Protein AF-A0A4U2D796-F1 (afdb_monomer)

Foldseek 3Di:
DVVQCVDPVLVVVQVVVCPDPPNDRQWDADDDDPPGDIDGDLVSVLVVQVVVDPVSSVVSVVVVVPDPPPPPPPPPPPPPPDDPVNVLVVVCVVVVHDVVVVVVVCCVPPVD

Nearest PDB structures (foldseek):
  8eo7-assembly2_B  TM=3.075E-01  e=7.445E+00  uncultured soil bacterium

Mean predicted aligned error: 15.85 Å

Structure (mmCIF, N/CA/C/O backbone):
data_AF-A0A4U2D796-F1
#
_entry.id   AF-A0A4U2D796-F1
#
loop_
_atom_site.group_PDB
_atom_site.id
_atom_site.type_symbol
_atom_site.label_atom_id
_atom_site.label_alt_id
_atom_site.label_comp_id
_atom_site.label_asym_id
_atom_site.label_entity_id
_atom_site.label_seq_id
_atom_site.pdbx_PDB_ins_code
_atom_site.Cartn_x
_atom_site.Cartn_y
_atom_site.Cartn_z
_atom_site.occupancy
_atom_site.B_iso_or_equiv
_atom_site.auth_seq_id
_atom_site.auth_comp_id
_atom_site.auth_asym_id
_atom_site.auth_atom_id
_atom_site.pdbx_PDB_model_num
ATOM 1 N N . PRO A 1 1 ? 7.997 4.709 -13.468 1.00 59.03 1 PRO A N 1
ATOM 2 C CA . PRO A 1 1 ? 7.469 5.067 -12.126 1.00 59.03 1 PRO A CA 1
ATOM 3 C C . PRO A 1 1 ? 7.009 6.531 -11.979 1.00 59.03 1 PRO A C 1
ATOM 5 O O . PRO A 1 1 ? 5.956 6.758 -11.399 1.00 59.03 1 PRO A O 1
ATOM 8 N N . SER A 1 2 ? 7.740 7.522 -12.509 1.00 71.19 2 SER A N 1
ATOM 9 C CA . SER A 1 2 ? 7.371 8.950 -12.392 1.00 71.19 2 SER A CA 1
ATOM 10 C C . SER A 1 2 ? 6.054 9.325 -13.086 1.00 71.19 2 SER A C 1
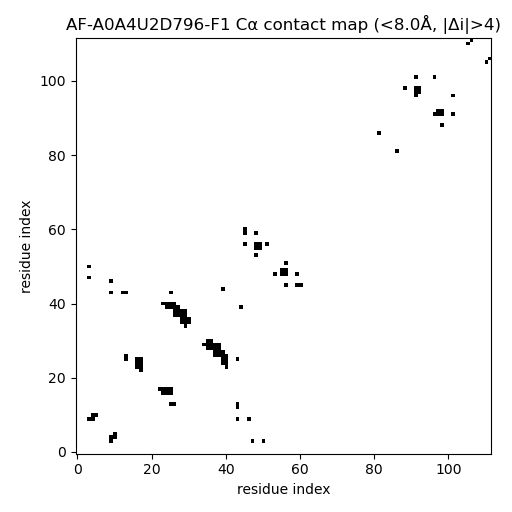ATOM 12 O O . SER A 1 2 ? 5.428 10.308 -12.707 1.00 71.19 2 SER A O 1
ATOM 14 N N . ILE A 1 3 ? 5.625 8.545 -14.082 1.00 81.56 3 ILE A N 1
ATOM 15 C CA . ILE A 1 3 ? 4.371 8.757 -14.821 1.00 81.56 3 ILE A CA 1
ATOM 16 C C . ILE A 1 3 ? 3.151 8.390 -13.965 1.00 81.56 3 ILE A C 1
ATOM 18 O O . ILE A 1 3 ? 2.152 9.097 -14.003 1.00 81.56 3 ILE A O 1
ATOM 22 N N . PHE A 1 4 ? 3.245 7.336 -13.149 1.00 85.25 4 PHE A N 1
ATOM 23 C CA . PHE A 1 4 ? 2.127 6.859 -12.331 1.00 85.25 4 PHE A CA 1
ATOM 24 C C . PHE A 1 4 ? 1.651 7.910 -11.321 1.00 85.25 4 PHE A C 1
ATOM 26 O O . PHE A 1 4 ? 0.460 8.178 -11.240 1.00 85.25 4 PHE A O 1
ATOM 33 N N . ILE A 1 5 ? 2.580 8.559 -10.612 1.00 84.25 5 ILE A N 1
ATOM 34 C CA . ILE A 1 5 ? 2.266 9.617 -9.633 1.00 84.25 5 ILE A CA 1
ATOM 35 C C . ILE A 1 5 ? 1.713 10.883 -10.308 1.00 84.25 5 ILE A C 1
ATOM 37 O O . ILE A 1 5 ? 0.988 11.660 -9.696 1.00 84.25 5 ILE A O 1
ATOM 41 N N . LYS A 1 6 ? 2.021 11.094 -11.592 1.00 86.25 6 LYS A N 1
ATOM 42 C CA . LYS A 1 6 ? 1.496 12.222 -12.372 1.00 86.25 6 LYS A CA 1
ATOM 43 C C . LYS A 1 6 ? 0.105 11.963 -12.954 1.00 86.25 6 LYS A C 1
ATOM 45 O O . LYS A 1 6 ? -0.497 12.902 -13.457 1.00 86.25 6 LYS A O 1
ATOM 50 N N . ASN A 1 7 ? -0.383 10.723 -12.927 1.00 89.31 7 ASN A N 1
ATOM 51 C CA . ASN A 1 7 ? -1.710 10.400 -13.435 1.00 89.31 7 ASN A CA 1
ATOM 52 C C . ASN A 1 7 ? -2.783 11.043 -12.544 1.00 89.31 7 ASN A C 1
ATOM 54 O O . ASN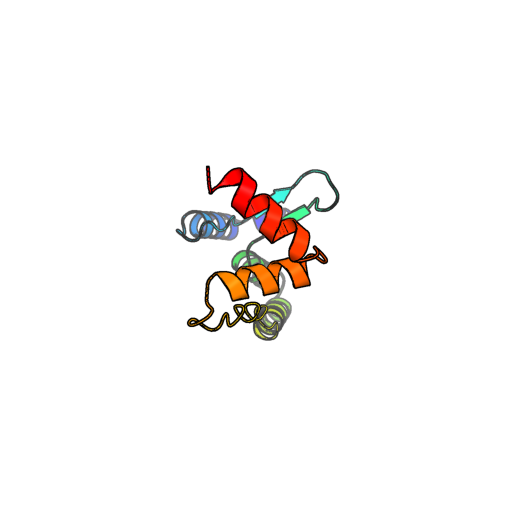 A 1 7 ? -2.705 10.956 -11.319 1.00 89.31 7 ASN A O 1
ATOM 58 N N . GLN A 1 8 ? -3.790 11.643 -13.175 1.00 90.38 8 GLN A N 1
ATOM 59 C CA . GLN A 1 8 ? -4.918 12.295 -12.516 1.00 90.38 8 GLN A CA 1
ATOM 60 C C . GLN A 1 8 ? -5.632 11.348 -11.541 1.00 90.38 8 GLN A C 1
ATOM 62 O O . GLN A 1 8 ? -5.825 11.693 -10.381 1.00 90.38 8 GLN A O 1
ATOM 67 N N . GLN A 1 9 ? -5.911 10.113 -11.971 1.00 89.69 9 GLN A N 1
ATOM 68 C CA . GLN A 1 9 ? -6.563 9.102 -11.125 1.00 89.69 9 GLN A CA 1
ATOM 69 C C . GLN A 1 9 ? -5.753 8.785 -9.862 1.00 89.69 9 GLN A C 1
ATOM 71 O O . GLN A 1 9 ? -6.305 8.563 -8.789 1.00 89.69 9 GLN A O 1
ATOM 76 N N . THR A 1 10 ? -4.425 8.769 -9.982 1.00 90.25 10 THR A N 1
ATOM 77 C CA . THR A 1 10 ? -3.534 8.513 -8.848 1.00 90.25 10 THR A CA 1
ATOM 78 C C . THR A 1 10 ? -3.536 9.685 -7.873 1.00 90.25 10 THR A C 1
ATOM 80 O O . THR A 1 10 ? -3.505 9.463 -6.669 1.00 90.25 10 THR A O 1
ATOM 83 N N . GLN A 1 11 ? -3.578 10.922 -8.372 1.00 90.69 11 GLN A N 1
ATOM 84 C CA . GLN A 1 11 ? -3.640 12.120 -7.530 1.00 90.69 11 GLN A CA 1
ATOM 85 C C . GLN A 1 11 ? -4.969 12.217 -6.785 1.00 90.69 11 GLN A C 1
ATOM 87 O O . GLN A 1 11 ? -4.977 12.517 -5.598 1.00 90.69 11 GLN A O 1
ATOM 92 N N . GLU A 1 12 ? -6.078 11.907 -7.456 1.00 92.25 12 GLU A N 1
ATOM 93 C CA . GLU A 1 12 ? -7.400 11.829 -6.829 1.00 92.25 12 GLU A CA 1
ATOM 94 C C . GLU A 1 12 ? -7.424 10.782 -5.715 1.00 92.25 12 GLU A C 1
ATOM 96 O O . GLU A 1 12 ? -7.845 11.086 -4.603 1.00 92.25 12 GLU A O 1
ATOM 101 N N . LEU A 1 13 ? -6.876 9.590 -5.972 1.00 90.62 13 LEU A N 1
ATOM 102 C CA . LEU A 1 13 ? -6.751 8.549 -4.954 1.00 90.62 13 LEU A CA 1
ATOM 103 C C . LEU A 1 13 ? -5.883 8.993 -3.767 1.00 90.62 13 LEU A C 1
ATOM 105 O O . LEU A 1 13 ? -6.243 8.750 -2.622 1.00 90.62 13 LEU A O 1
ATOM 109 N N . VAL A 1 14 ? -4.741 9.637 -4.024 1.00 90.44 14 VAL A N 1
ATOM 110 C CA . VAL A 1 14 ? -3.868 10.173 -2.966 1.00 90.44 14 VAL A CA 1
ATOM 111 C C . VAL A 1 14 ? -4.621 11.187 -2.106 1.00 90.44 14 VAL A C 1
ATOM 113 O O . VAL A 1 14 ? -4.580 11.080 -0.883 1.00 90.44 14 VAL A O 1
ATOM 116 N N . ASN A 1 15 ? -5.350 12.114 -2.731 1.00 90.31 15 ASN A N 1
ATOM 117 C CA . ASN A 1 15 ? -6.139 13.119 -2.022 1.00 90.31 15 ASN A CA 1
ATOM 118 C C . ASN A 1 15 ? -7.238 12.480 -1.162 1.00 90.31 15 ASN A C 1
ATOM 120 O O . ASN A 1 15 ? -7.436 12.907 -0.029 1.00 90.31 15 ASN A O 1
ATOM 124 N N . GLU A 1 16 ? -7.926 11.458 -1.675 1.00 90.62 16 GLU A N 1
ATOM 125 C CA . GLU A 1 16 ? -8.961 10.729 -0.933 1.00 90.62 16 GLU A CA 1
ATOM 126 C C . GLU A 1 16 ? -8.374 10.022 0.301 1.00 90.62 16 GLU A C 1
ATOM 128 O O . GLU A 1 16 ? -8.909 10.118 1.406 1.00 90.62 16 GLU A O 1
ATOM 133 N N . ILE A 1 17 ? -7.222 9.361 0.139 1.00 88.69 17 ILE A N 1
ATOM 134 C CA . ILE A 1 17 ? -6.530 8.664 1.233 1.00 88.69 17 ILE A CA 1
ATOM 135 C C . ILE A 1 17 ? -6.079 9.658 2.308 1.00 88.69 17 ILE A C 1
ATOM 137 O O . ILE A 1 17 ? -6.277 9.404 3.497 1.00 88.69 17 ILE A O 1
ATOM 141 N N . GLU A 1 18 ? -5.508 10.796 1.910 1.00 87.12 18 GLU A N 1
ATOM 142 C CA . GLU A 1 18 ? -5.041 11.832 2.840 1.00 87.12 18 GLU A CA 1
ATOM 143 C C . GLU A 1 18 ? -6.188 12.553 3.563 1.00 87.12 18 GLU A C 1
ATOM 145 O O . GLU A 1 18 ? -6.003 13.019 4.687 1.00 87.12 18 GLU A O 1
ATOM 150 N N . GLN A 1 19 ? -7.376 12.619 2.956 1.00 85.69 19 GLN A N 1
ATOM 151 C CA . GLN A 1 19 ? -8.587 13.146 3.593 1.00 85.69 19 GLN A CA 1
ATOM 152 C C . GLN A 1 19 ? -9.224 12.161 4.581 1.00 85.69 19 GLN A C 1
ATOM 154 O O . GLN A 1 19 ? -9.991 12.574 5.455 1.00 85.69 19 GLN A O 1
ATOM 159 N N . SER A 1 20 ? -8.911 10.866 4.477 1.00 80.50 20 SER A N 1
ATOM 160 C CA . SER A 1 20 ? -9.430 9.864 5.403 1.00 80.50 20 SER A CA 1
ATOM 161 C C . SER A 1 20 ? -8.878 10.074 6.822 1.00 80.50 20 SER A C 1
ATOM 163 O O . SER A 1 20 ? -7.696 10.345 7.038 1.00 80.50 20 SER A O 1
ATOM 165 N N . SER A 1 21 ? -9.726 9.907 7.840 1.00 62.81 21 SER A N 1
ATOM 166 C CA . SER A 1 21 ? -9.389 10.172 9.251 1.00 62.81 21 SER A CA 1
ATOM 167 C C . SER A 1 21 ? -8.362 9.208 9.863 1.00 62.81 21 SER A C 1
ATOM 169 O O . SER A 1 21 ? -8.078 9.285 11.057 1.00 62.81 21 SER A O 1
ATOM 171 N N . ASN A 1 22 ? -7.823 8.271 9.080 1.00 67.50 22 ASN A N 1
ATOM 172 C CA . ASN A 1 22 ? -6.945 7.202 9.555 1.00 67.50 22 ASN A CA 1
ATOM 173 C C . ASN A 1 22 ? -5.476 7.636 9.722 1.00 67.50 22 ASN A C 1
ATOM 175 O O . ASN A 1 22 ? -4.628 6.786 9.988 1.00 67.50 22 ASN A O 1
ATOM 179 N N . PHE A 1 23 ? -5.155 8.930 9.563 1.00 59.16 23 PHE A N 1
ATOM 180 C CA . PHE A 1 23 ? -3.789 9.479 9.652 1.00 59.16 23 PHE A CA 1
ATOM 181 C C . PHE A 1 23 ? -2.763 8.714 8.792 1.00 59.16 23 PHE A C 1
ATOM 183 O O . PHE A 1 23 ? -1.577 8.636 9.125 1.00 59.16 23 PHE A O 1
ATOM 190 N N . CYS A 1 24 ? -3.209 8.124 7.680 1.00 65.88 24 CYS A N 1
ATOM 191 C CA . CYS A 1 24 ? -2.335 7.392 6.780 1.00 65.88 24 CYS A CA 1
ATOM 192 C C . CYS A 1 24 ? -1.791 8.351 5.721 1.00 65.88 24 CYS A C 1
ATOM 194 O O . CYS A 1 24 ? -2.541 8.891 4.915 1.00 65.88 24 CYS A O 1
ATOM 196 N N . PHE A 1 25 ? -0.475 8.562 5.708 1.00 78.94 25 PHE A N 1
ATOM 197 C CA . PHE A 1 25 ? 0.163 9.274 4.605 1.00 78.94 25 PHE A CA 1
ATOM 198 C C . PHE A 1 25 ? 0.127 8.395 3.354 1.00 78.94 25 PHE A C 1
ATOM 200 O O . PHE A 1 25 ? 0.681 7.291 3.357 1.00 78.94 25 PHE A O 1
ATOM 207 N N . ALA A 1 26 ? -0.473 8.897 2.273 1.00 83.88 26 ALA A N 1
ATOM 208 C CA . ALA A 1 26 ? -0.546 8.162 1.016 1.00 83.88 26 ALA A CA 1
ATOM 209 C C . ALA A 1 26 ? 0.856 7.891 0.441 1.00 83.88 26 ALA A C 1
ATOM 211 O O . ALA A 1 26 ? 1.152 6.769 0.017 1.00 83.88 26 ALA A O 1
ATOM 212 N N . VAL A 1 27 ? 1.733 8.901 0.486 1.00 87.19 27 VAL A N 1
ATOM 213 C CA . VAL A 1 27 ? 3.146 8.821 0.096 1.00 87.19 27 VAL A CA 1
ATOM 214 C C . VAL A 1 27 ? 4.006 9.551 1.127 1.00 87.19 27 VAL A C 1
ATOM 216 O O . VAL A 1 27 ? 3.832 10.739 1.372 1.00 87.19 27 VAL A O 1
ATOM 219 N N . ASN A 1 28 ? 5.000 8.870 1.692 1.00 86.31 28 ASN A N 1
ATOM 220 C CA . ASN A 1 28 ? 5.959 9.450 2.625 1.00 86.31 28 ASN A CA 1
ATOM 221 C C . ASN A 1 28 ? 7.384 9.290 2.085 1.00 86.31 28 ASN A C 1
ATOM 223 O O . ASN A 1 28 ? 7.885 8.181 1.929 1.00 86.31 28 ASN A O 1
ATOM 227 N N . THR A 1 29 ? 8.056 10.399 1.778 1.00 87.19 29 THR A N 1
ATOM 228 C CA . THR A 1 29 ? 9.431 10.359 1.259 1.00 87.19 29 THR A CA 1
ATOM 229 C C . THR A 1 29 ? 10.422 10.775 2.335 1.00 87.19 29 THR A C 1
ATOM 231 O O . THR A 1 29 ? 10.462 11.937 2.734 1.00 87.19 29 THR A O 1
ATOM 234 N N . LYS A 1 30 ? 11.289 9.844 2.738 1.00 87.50 30 LYS A N 1
ATOM 235 C CA . LYS A 1 30 ? 12.390 10.095 3.669 1.00 87.50 30 LYS A CA 1
ATOM 236 C C . LYS A 1 30 ? 13.705 10.219 2.904 1.00 87.50 30 LYS A C 1
ATOM 238 O O . LYS A 1 30 ? 14.177 9.253 2.305 1.00 87.50 30 LYS A O 1
ATOM 243 N N . ARG A 1 31 ? 14.307 11.412 2.928 1.00 85.44 31 ARG A N 1
ATOM 244 C CA . ARG A 1 31 ? 15.607 11.696 2.297 1.00 85.44 31 ARG A CA 1
ATOM 245 C C . ARG A 1 31 ? 16.710 11.662 3.363 1.00 85.44 31 ARG A C 1
ATOM 247 O O . ARG A 1 31 ? 16.748 12.536 4.220 1.00 85.44 31 ARG A O 1
ATOM 254 N N . GLY A 1 32 ? 17.587 10.656 3.305 1.00 85.44 32 GLY A N 1
ATOM 255 C CA . GLY A 1 32 ? 18.734 10.492 4.213 1.00 85.44 32 GLY A CA 1
ATOM 256 C C . GLY A 1 32 ? 18.553 9.450 5.332 1.00 85.44 32 GLY A C 1
ATOM 257 O O . GLY A 1 32 ? 17.437 9.057 5.683 1.00 85.44 32 GLY A O 1
ATOM 258 N N . GLY A 1 33 ? 19.683 8.999 5.891 1.00 88.75 33 GLY A N 1
ATOM 259 C CA . GLY A 1 33 ? 19.760 7.933 6.900 1.00 88.75 33 GLY A CA 1
ATOM 260 C C . GLY A 1 33 ? 19.648 6.513 6.325 1.00 88.75 33 GLY A C 1
ATOM 261 O O . GLY A 1 33 ? 19.513 6.329 5.119 1.00 88.75 33 GLY A O 1
ATOM 262 N N . SER A 1 34 ? 19.679 5.499 7.199 1.00 83.38 34 SER A N 1
ATOM 263 C CA . SER A 1 34 ? 19.629 4.077 6.795 1.00 83.38 34 SER A CA 1
ATOM 264 C C . SER A 1 34 ? 18.284 3.642 6.197 1.00 83.38 34 SER A C 1
ATOM 266 O O . SER A 1 34 ? 18.235 2.668 5.458 1.00 83.38 34 SER A O 1
ATOM 268 N N . ASN A 1 35 ? 17.198 4.364 6.496 1.00 84.19 35 ASN A N 1
ATOM 269 C CA . ASN A 1 35 ? 15.837 4.040 6.042 1.00 84.19 35 ASN A CA 1
ATOM 270 C C . ASN A 1 35 ? 15.343 5.046 4.988 1.00 84.19 35 ASN A C 1
ATOM 272 O O . ASN A 1 35 ? 14.172 5.436 4.990 1.00 84.19 35 ASN A O 1
ATOM 276 N N . ALA A 1 36 ? 16.254 5.547 4.153 1.00 88.00 36 ALA A N 1
ATOM 277 C CA . ALA A 1 36 ? 15.916 6.457 3.069 1.00 88.00 36 ALA A CA 1
ATOM 278 C C . ALA A 1 36 ? 15.092 5.730 1.997 1.00 88.00 36 ALA A C 1
ATOM 280 O O . ALA A 1 36 ? 15.403 4.604 1.614 1.00 88.00 36 ALA A O 1
ATOM 281 N N . GLY A 1 37 ? 14.044 6.382 1.507 1.00 87.44 37 GLY A N 1
ATOM 282 C CA . GLY A 1 37 ? 13.144 5.797 0.522 1.00 87.44 37 GLY A CA 1
ATOM 283 C C . GLY A 1 37 ? 11.797 6.502 0.469 1.00 87.44 37 GLY A C 1
ATOM 284 O O . GLY A 1 37 ? 11.483 7.357 1.302 1.00 87.44 37 GLY A O 1
ATOM 285 N N . THR A 1 38 ? 11.004 6.133 -0.531 1.00 88.19 38 THR A N 1
ATOM 286 C CA . THR A 1 38 ? 9.605 6.539 -0.646 1.00 88.19 38 THR A CA 1
ATOM 287 C C . THR A 1 38 ? 8.731 5.384 -0.184 1.00 88.19 38 THR A C 1
ATOM 289 O O . THR A 1 38 ? 8.732 4.309 -0.778 1.00 88.19 38 THR A O 1
ATOM 292 N N . TRP A 1 39 ? 8.007 5.631 0.894 1.00 88.31 39 TRP A N 1
ATOM 293 C CA . TRP A 1 39 ? 7.063 4.732 1.530 1.00 88.31 39 TRP A CA 1
ATOM 294 C C . TRP A 1 39 ? 5.659 5.092 1.076 1.00 88.31 39 TRP A C 1
ATOM 296 O O . TRP A 1 39 ? 5.361 6.257 0.818 1.00 88.31 39 TRP A O 1
ATOM 306 N N . VAL A 1 40 ? 4.809 4.086 0.935 1.00 89.19 40 VAL A N 1
ATOM 307 C CA . VAL A 1 40 ? 3.500 4.225 0.305 1.00 89.19 40 VAL A CA 1
ATOM 308 C C . VAL A 1 40 ? 2.496 3.341 1.039 1.00 89.19 40 VAL A C 1
ATOM 310 O O . VAL A 1 40 ? 2.849 2.251 1.492 1.00 89.19 40 VAL A O 1
ATOM 313 N N . CYS A 1 41 ? 1.256 3.811 1.161 1.00 89.00 41 CYS A N 1
ATOM 314 C CA . CYS A 1 41 ? 0.158 3.054 1.759 1.00 89.00 41 CYS A CA 1
ATOM 315 C C . CYS A 1 41 ? -0.275 1.845 0.901 1.00 89.00 41 CYS A C 1
ATOM 317 O O . CYS A 1 41 ? -0.045 1.786 -0.310 1.00 89.00 41 CYS A O 1
ATOM 319 N N . LYS A 1 42 ? -0.943 0.870 1.529 1.00 89.12 42 LYS A N 1
ATOM 320 C CA . LYS A 1 42 ? -1.365 -0.390 0.886 1.00 89.12 42 LYS A CA 1
ATOM 321 C C . LYS A 1 42 ? -2.255 -0.160 -0.347 1.00 89.12 42 LYS A C 1
ATOM 323 O O . LYS A 1 42 ? -2.072 -0.816 -1.370 1.00 89.12 42 LYS A O 1
ATOM 328 N N . GLU A 1 43 ? -3.178 0.793 -0.275 1.00 89.38 43 GLU A N 1
ATOM 329 C CA . GLU A 1 43 ? -4.138 1.097 -1.346 1.00 89.38 43 GLU A CA 1
ATOM 330 C C . GLU A 1 43 ? -3.447 1.632 -2.603 1.00 89.38 43 GLU A C 1
ATOM 332 O O . GLU A 1 43 ? -3.744 1.212 -3.725 1.00 89.38 43 GLU A O 1
ATOM 337 N N . LEU A 1 44 ? -2.447 2.495 -2.426 1.00 90.06 44 LEU A N 1
ATOM 338 C CA . LEU A 1 44 ? -1.695 3.039 -3.548 1.00 90.06 44 LEU A CA 1
ATOM 339 C C . LEU A 1 44 ? -0.792 1.975 -4.201 1.00 90.06 44 LEU A C 1
ATOM 341 O O . LEU A 1 44 ? -0.596 2.003 -5.418 1.00 90.06 44 LEU A O 1
ATOM 345 N N . VAL A 1 45 ? -0.319 0.979 -3.438 1.00 90.06 45 VAL A N 1
ATOM 346 C CA . VAL A 1 45 ? 0.372 -0.200 -3.996 1.00 90.06 45 VAL A CA 1
ATOM 347 C C . VAL A 1 45 ? -0.569 -1.020 -4.888 1.00 90.06 45 VAL A C 1
ATOM 349 O O . VAL A 1 45 ? -0.159 -1.456 -5.968 1.00 90.06 45 VAL A O 1
ATOM 352 N N . TYR A 1 46 ? -1.837 -1.191 -4.498 1.00 90.50 46 TYR A N 1
ATOM 353 C CA . TYR A 1 46 ? -2.829 -1.873 -5.334 1.00 90.50 46 TYR A CA 1
ATOM 354 C C . TYR A 1 46 ? -3.116 -1.128 -6.637 1.00 90.50 46 TYR A C 1
ATOM 356 O O . TYR A 1 46 ? -3.094 -1.749 -7.705 1.00 90.50 46 TYR A O 1
ATOM 364 N N . SER A 1 47 ? -3.326 0.189 -6.556 1.00 90.56 47 SER A N 1
ATOM 365 C CA . SER A 1 47 ? -3.535 1.047 -7.728 1.00 90.56 47 SER A CA 1
ATOM 366 C C . SER A 1 47 ? -2.349 0.979 -8.695 1.00 90.56 47 SER A C 1
ATOM 368 O O . SER A 1 47 ? -2.526 0.756 -9.896 1.00 90.56 47 SER A O 1
ATOM 370 N N . TYR A 1 48 ? -1.120 1.036 -8.171 1.00 90.25 48 TYR A N 1
ATOM 371 C CA . TYR A 1 48 ? 0.084 0.874 -8.985 1.00 90.25 48 TYR A CA 1
ATOM 372 C C . TYR A 1 48 ? 0.126 -0.481 -9.692 1.00 90.25 48 TYR A C 1
ATOM 374 O O . TYR A 1 48 ? 0.417 -0.559 -10.887 1.00 90.25 48 TYR A O 1
ATOM 382 N N . ALA A 1 49 ? -0.196 -1.559 -8.976 1.00 91.50 49 ALA A N 1
ATOM 383 C CA . ALA A 1 49 ? -0.182 -2.891 -9.556 1.00 91.50 49 ALA A CA 1
ATOM 384 C C . ALA A 1 49 ? -1.218 -3.043 -10.683 1.00 91.50 49 ALA A C 1
ATOM 386 O O . ALA A 1 49 ? -0.911 -3.656 -11.707 1.00 91.50 49 ALA A O 1
ATOM 387 N N . MET A 1 50 ? -2.403 -2.438 -10.525 1.00 87.62 50 MET A N 1
ATOM 388 C CA . MET A 1 50 ? -3.456 -2.414 -11.547 1.00 87.62 50 MET A CA 1
ATOM 389 C C . MET A 1 50 ? -3.016 -1.652 -12.800 1.00 87.62 50 MET A C 1
ATOM 391 O O . MET A 1 50 ? -3.249 -2.122 -13.912 1.00 87.62 50 MET A O 1
ATOM 395 N N . TRP A 1 51 ? -2.328 -0.521 -12.619 1.00 89.12 51 TRP A N 1
ATOM 396 C CA . TRP A 1 51 ? -1.800 0.290 -13.716 1.00 89.12 51 TRP A CA 1
ATOM 397 C C . TRP A 1 51 ? -0.735 -0.444 -14.544 1.00 89.12 51 TRP A C 1
ATOM 399 O O . TRP A 1 51 ? -0.697 -0.296 -15.763 1.00 89.12 51 TRP A O 1
ATOM 409 N N . VAL A 1 52 ? 0.122 -1.251 -13.905 1.00 87.06 52 VAL A N 1
ATOM 410 C CA . VAL A 1 52 ? 1.199 -1.974 -14.604 1.00 87.06 52 VAL A CA 1
ATOM 411 C C . VAL A 1 52 ? 0.695 -3.241 -15.297 1.00 87.06 52 VAL A C 1
ATOM 413 O O . VAL A 1 52 ? 1.044 -3.484 -16.452 1.00 87.06 52 VAL A O 1
ATOM 416 N N . SER A 1 53 ? -0.066 -4.097 -14.604 1.00 91.31 53 SER A N 1
ATOM 417 C CA . SER A 1 53 ? -0.579 -5.342 -15.191 1.00 91.31 53 SER A CA 1
ATOM 418 C C . SER A 1 53 ? -1.651 -6.013 -14.320 1.00 91.31 53 SER A C 1
ATOM 420 O O . SER A 1 53 ? -1.400 -6.253 -13.136 1.00 91.31 53 SER A O 1
ATOM 422 N N . PRO A 1 54 ? -2.774 -6.489 -14.899 1.00 91.25 54 PRO A N 1
ATOM 423 C CA . PRO A 1 54 ? -3.792 -7.243 -14.160 1.00 91.25 54 PRO A CA 1
ATOM 424 C C . PRO A 1 54 ? -3.255 -8.513 -13.482 1.00 91.25 54 PRO A C 1
ATOM 426 O O . PRO A 1 54 ? -3.650 -8.849 -12.367 1.00 91.25 54 PRO A O 1
ATOM 429 N N . LYS A 1 55 ? -2.310 -9.215 -14.125 1.00 92.69 55 LYS A N 1
ATOM 430 C CA . LYS A 1 55 ? -1.690 -10.422 -13.553 1.00 92.69 55 LYS A CA 1
ATOM 431 C C . LYS A 1 55 ? -0.856 -10.083 -12.318 1.00 92.69 55 LYS A C 1
ATOM 433 O O . LYS A 1 55 ? -0.891 -10.810 -11.329 1.00 92.69 55 LYS A O 1
ATOM 438 N N . PHE A 1 56 ? -0.112 -8.980 -12.379 1.00 91.19 56 PHE A N 1
ATOM 439 C CA . PHE A 1 56 ? 0.677 -8.508 -11.247 1.00 91.19 56 PHE A CA 1
ATOM 440 C C . PHE A 1 56 ? -0.229 -8.040 -10.103 1.00 91.19 56 PHE A C 1
ATOM 442 O O . PHE A 1 56 ? -0.003 -8.429 -8.964 1.00 91.19 56 PHE A O 1
ATOM 449 N N . HIS A 1 57 ? -1.304 -7.311 -10.409 1.00 92.62 57 HIS A N 1
ATOM 450 C CA . HIS A 1 57 ? -2.308 -6.893 -9.432 1.00 92.62 57 HIS A CA 1
ATOM 451 C C . HIS A 1 57 ? -2.882 -8.065 -8.624 1.00 92.62 57 HIS A C 1
ATOM 453 O O . HIS A 1 57 ? -2.900 -8.019 -7.395 1.00 92.62 57 HIS A O 1
ATOM 459 N N . LEU A 1 58 ? -3.247 -9.161 -9.295 1.00 93.94 58 LEU A N 1
ATOM 460 C CA . LEU A 1 58 ? -3.761 -10.366 -8.637 1.00 93.94 58 LEU A CA 1
ATOM 461 C C . LEU A 1 58 ? -2.721 -10.989 -7.685 1.00 93.94 58 LEU A C 1
ATOM 463 O O . LEU A 1 58 ? -3.049 -11.402 -6.573 1.00 93.94 58 LEU A O 1
ATOM 467 N N . ASN A 1 59 ? -1.449 -11.008 -8.087 1.00 93.31 59 ASN A N 1
ATOM 468 C CA . ASN A 1 59 ? -0.369 -11.494 -7.228 1.00 93.31 59 ASN A CA 1
ATOM 469 C C . ASN A 1 59 ? -0.172 -10.607 -5.993 1.00 93.31 59 ASN A C 1
ATOM 471 O O . ASN A 1 59 ? 0.031 -11.135 -4.904 1.00 93.31 59 ASN A O 1
ATOM 475 N N . VAL A 1 60 ? -0.252 -9.283 -6.150 1.00 92.31 60 VAL A N 1
ATOM 476 C CA . VAL A 1 60 ? -0.132 -8.331 -5.038 1.00 92.31 60 VAL A CA 1
ATOM 477 C C . VAL A 1 60 ? -1.268 -8.524 -4.033 1.00 92.31 60 VAL A C 1
ATOM 479 O O . VAL A 1 60 ? -1.002 -8.589 -2.836 1.00 92.31 60 VAL A O 1
ATOM 482 N N . ILE A 1 61 ? -2.509 -8.688 -4.504 1.00 91.44 61 ILE A N 1
ATOM 483 C CA . ILE A 1 61 ? -3.659 -8.998 -3.640 1.00 91.44 61 ILE A CA 1
ATOM 484 C C . ILE A 1 61 ? -3.388 -10.266 -2.830 1.00 91.44 61 ILE A C 1
ATOM 486 O O . ILE A 1 61 ? -3.357 -10.211 -1.604 1.00 91.44 61 ILE A O 1
ATOM 490 N N . ARG A 1 62 ? -3.085 -11.382 -3.504 1.00 93.44 62 ARG A N 1
ATOM 491 C CA . ARG A 1 62 ? -2.833 -12.670 -2.836 1.00 93.44 62 ARG A CA 1
ATOM 492 C C . ARG A 1 62 ? -1.677 -12.605 -1.844 1.00 93.44 62 ARG A C 1
ATOM 494 O O . ARG A 1 62 ? -1.763 -13.209 -0.782 1.00 93.44 62 ARG A O 1
ATOM 501 N N . ALA A 1 63 ? -0.611 -11.882 -2.178 1.00 90.56 63 ALA A N 1
ATOM 502 C CA . ALA A 1 63 ? 0.532 -11.716 -1.292 1.00 90.56 63 ALA A CA 1
ATOM 503 C C . ALA A 1 63 ? 0.131 -10.994 0.000 1.00 90.56 63 ALA A C 1
ATOM 505 O O . ALA A 1 63 ? 0.425 -11.488 1.087 1.00 90.56 63 ALA A O 1
ATOM 506 N N . PHE A 1 64 ? -0.587 -9.873 -0.111 1.00 88.44 64 PHE A N 1
ATOM 507 C CA . PHE A 1 64 ? -1.052 -9.128 1.057 1.00 88.44 64 PHE A CA 1
ATOM 508 C C . PHE A 1 64 ? -2.115 -9.872 1.869 1.00 88.44 64 PHE A C 1
ATOM 510 O O . PHE A 1 64 ? -2.121 -9.724 3.085 1.00 88.44 64 PHE A O 1
ATOM 517 N N . ASP A 1 65 ? -2.976 -10.667 1.233 1.00 87.88 65 ASP A N 1
ATOM 518 C CA . ASP A 1 65 ? -3.980 -11.481 1.933 1.00 87.88 65 ASP A CA 1
ATOM 519 C C . ASP A 1 65 ? -3.344 -12.677 2.656 1.00 87.88 65 ASP A C 1
ATOM 521 O O . ASP A 1 65 ? -3.796 -13.082 3.723 1.00 87.88 65 ASP A O 1
ATOM 525 N N . SER A 1 66 ? -2.272 -13.241 2.088 1.00 87.44 66 SER A N 1
ATOM 526 C CA . SER A 1 66 ? -1.522 -14.348 2.695 1.00 87.44 66 SER A CA 1
ATOM 527 C C . SER A 1 66 ? -0.589 -13.913 3.825 1.00 87.44 66 SER A C 1
ATOM 529 O O . SER A 1 66 ? -0.115 -14.757 4.584 1.00 87.44 66 SER A O 1
ATOM 531 N N . MET A 1 67 ? -0.291 -12.615 3.925 1.00 84.19 67 MET A N 1
ATOM 532 C CA . MET A 1 67 ? 0.576 -12.087 4.966 1.00 84.19 67 MET A CA 1
ATOM 533 C C . MET A 1 67 ? -0.227 -12.028 6.269 1.00 84.19 67 MET A C 1
ATOM 535 O O . MET A 1 67 ? -1.172 -11.242 6.353 1.00 84.19 67 MET A O 1
ATOM 539 N N . PRO A 1 68 ? 0.116 -12.824 7.298 1.00 72.81 68 PRO A N 1
ATOM 540 C CA . PRO A 1 68 ? -0.527 -12.670 8.590 1.00 72.81 68 PRO A CA 1
ATOM 541 C C . PRO A 1 68 ? -0.236 -11.250 9.082 1.00 72.81 68 PRO A C 1
ATOM 543 O O . PRO A 1 68 ? 0.930 -10.881 9.245 1.00 72.81 68 PRO A O 1
ATOM 546 N N . THR A 1 69 ? -1.283 -10.444 9.299 1.00 68.12 69 THR A N 1
ATOM 547 C CA . THR A 1 69 ? -1.174 -9.219 10.101 1.00 68.12 69 THR A CA 1
ATOM 548 C C . THR A 1 69 ? -0.474 -9.641 11.373 1.00 68.12 69 THR A C 1
ATOM 550 O O . THR A 1 69 ? -1.012 -10.509 12.062 1.00 68.12 69 THR A O 1
ATOM 553 N N . ALA A 1 70 ? 0.742 -9.126 11.605 1.00 61.41 70 ALA A N 1
ATOM 554 C CA . ALA A 1 70 ? 1.569 -9.502 12.742 1.00 61.41 70 ALA A CA 1
ATOM 555 C C . ALA A 1 70 ?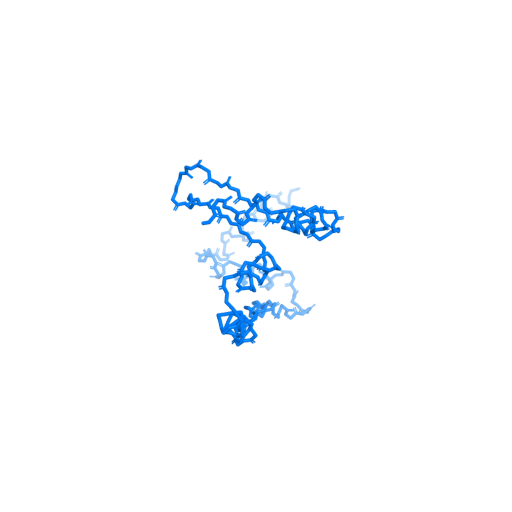 0.652 -9.620 13.953 1.00 61.41 70 ALA A C 1
ATOM 557 O O . ALA A 1 70 ? 0.028 -8.626 14.336 1.00 61.41 70 ALA A O 1
ATOM 558 N N . ALA A 1 71 ? 0.468 -10.859 14.430 1.00 55.06 71 ALA A N 1
ATOM 559 C CA . ALA A 1 71 ? -0.424 -11.132 15.537 1.00 55.06 71 ALA A CA 1
ATOM 560 C C . ALA A 1 71 ? -0.050 -10.122 16.610 1.00 55.06 71 ALA A C 1
ATOM 562 O O . ALA A 1 71 ? 1.141 -9.996 16.919 1.00 55.06 71 ALA A O 1
ATOM 563 N N . ALA A 1 72 ? -1.035 -9.344 17.075 1.00 56.56 72 ALA A N 1
ATOM 564 C CA . ALA A 1 72 ? -0.836 -8.471 18.216 1.00 56.56 72 ALA A CA 1
ATOM 565 C C . ALA A 1 72 ? -0.032 -9.290 19.221 1.00 56.56 72 ALA A C 1
ATOM 567 O O . ALA A 1 72 ? -0.456 -10.404 19.550 1.00 56.56 72 ALA A O 1
ATOM 568 N N . LEU A 1 73 ? 1.171 -8.810 19.574 1.00 56.75 73 LEU A N 1
ATOM 569 C CA . LEU A 1 73 ? 1.990 -9.458 20.594 1.00 56.75 73 LEU A CA 1
ATOM 570 C C . LEU A 1 73 ? 1.017 -9.837 21.705 1.00 56.75 73 LEU A C 1
ATOM 572 O O . LEU A 1 73 ? 0.239 -8.950 22.078 1.00 56.75 73 LEU A O 1
ATOM 576 N N . PRO A 1 74 ? 0.958 -11.117 22.128 1.00 53.94 74 PRO A N 1
ATO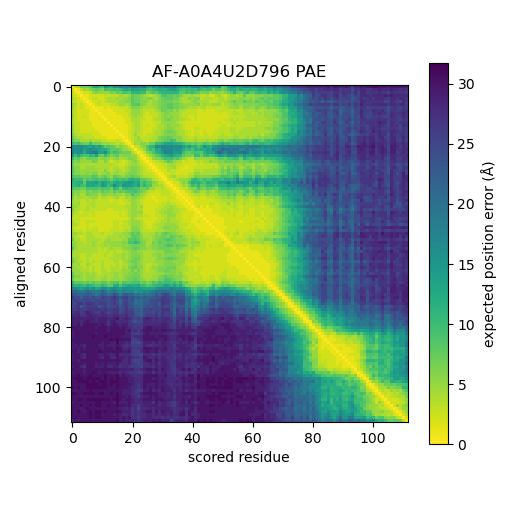M 577 C CA . PRO A 1 74 ? -0.008 -11.533 23.129 1.00 53.94 74 PRO A CA 1
ATOM 578 C C . PRO A 1 74 ? 0.103 -10.515 24.251 1.00 53.94 74 PRO A C 1
ATOM 580 O O . PRO A 1 74 ? 1.193 -10.337 24.802 1.00 53.94 74 PRO A O 1
ATOM 583 N N . ALA A 1 75 ? -0.973 -9.745 24.464 1.00 57.59 75 ALA A N 1
ATOM 584 C CA . ALA A 1 75 ? -0.986 -8.743 25.512 1.00 57.59 75 ALA A CA 1
ATOM 585 C C . ALA A 1 75 ? -0.514 -9.485 26.761 1.00 57.59 75 ALA A C 1
ATOM 587 O O . ALA A 1 75 ? -1.054 -10.570 27.004 1.00 57.59 75 ALA A O 1
ATOM 588 N N . PRO A 1 76 ? 0.533 -9.015 27.467 1.00 58.09 76 PRO A N 1
ATOM 589 C CA . PRO A 1 76 ? 1.016 -9.726 28.633 1.00 58.09 76 PRO A CA 1
ATOM 590 C C . PRO A 1 76 ? -0.199 -9.955 29.521 1.00 58.09 76 PRO A C 1
ATOM 592 O O . PRO A 1 76 ? -0.843 -8.996 29.951 1.00 58.09 76 PRO A O 1
ATOM 595 N N . THR A 1 77 ? -0.579 -11.221 29.687 1.00 57.03 77 THR A N 1
ATOM 596 C CA . THR A 1 77 ? -1.687 -11.634 30.536 1.00 57.03 77 THR A CA 1
ATOM 597 C C . THR A 1 77 ? -1.201 -11.395 31.952 1.00 57.03 77 THR A C 1
ATOM 599 O O . THR A 1 77 ? -0.721 -12.311 32.605 1.00 57.03 77 THR A O 1
ATOM 602 N N . VAL A 1 78 ? -1.193 -10.138 32.395 1.00 60.22 78 VAL A N 1
ATOM 603 C CA . VAL A 1 78 ? -0.915 -9.809 33.785 1.00 60.22 78 VAL A CA 1
ATOM 604 C C . VAL A 1 78 ? -2.127 -10.341 34.546 1.00 60.22 78 VAL A C 1
ATOM 606 O O . VAL A 1 78 ? -3.241 -9.873 34.284 1.00 60.22 78 VAL A O 1
ATOM 609 N N . PRO A 1 79 ? -1.970 -11.353 35.418 1.00 61.66 79 PRO A N 1
ATOM 610 C CA . PRO A 1 79 ? -3.047 -11.771 36.299 1.00 61.66 79 PRO A CA 1
ATOM 611 C C . PRO A 1 79 ? -3.546 -10.533 37.050 1.00 61.66 79 PRO A C 1
ATOM 613 O O . PRO A 1 79 ? -2.759 -9.842 37.694 1.00 61.66 79 PRO A O 1
ATOM 616 N N . GLN A 1 80 ? -4.837 -10.223 36.930 1.00 59.25 80 GLN A N 1
ATOM 617 C CA . GLN A 1 80 ? -5.439 -8.994 37.471 1.00 59.25 80 GLN A CA 1
ATOM 618 C C . GLN A 1 80 ? -5.481 -8.950 39.011 1.00 59.25 80 GLN A C 1
ATOM 620 O O . GLN A 1 80 ? -5.975 -7.980 39.572 1.00 59.25 80 GLN A O 1
ATOM 625 N N . ASP A 1 81 ? -4.943 -9.973 39.678 1.00 60.72 81 ASP A N 1
ATOM 626 C CA . ASP A 1 81 ? -4.971 -10.161 41.131 1.00 60.72 81 ASP A CA 1
ATOM 627 C C . ASP A 1 81 ? -3.557 -10.270 41.736 1.00 60.72 81 ASP A C 1
ATOM 629 O O . ASP A 1 81 ? -3.319 -10.984 42.707 1.00 60.72 81 ASP A O 1
ATOM 633 N N . LEU A 1 82 ? -2.570 -9.609 41.121 1.00 59.31 82 LEU A N 1
ATOM 634 C CA . LEU A 1 82 ? -1.230 -9.513 41.698 1.00 59.31 82 LEU A CA 1
ATOM 635 C C . LEU A 1 82 ? -1.177 -8.355 42.692 1.00 59.31 82 LEU A C 1
ATOM 637 O O . LEU A 1 82 ? -1.431 -7.198 42.345 1.00 59.31 82 LEU A O 1
ATOM 641 N N . SER A 1 83 ? -0.795 -8.670 43.929 1.00 70.94 83 SER A N 1
ATOM 642 C CA . SER A 1 83 ? -0.447 -7.664 44.926 1.00 70.94 83 SER A CA 1
ATOM 643 C C . SER A 1 83 ? 0.676 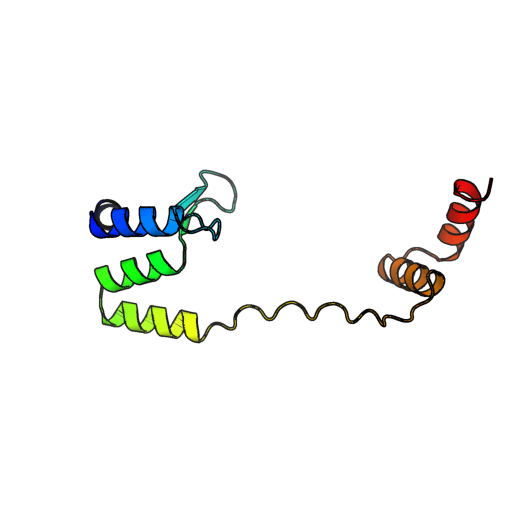-6.779 44.383 1.00 70.94 83 SER A C 1
ATOM 645 O O . SER A 1 83 ? 1.581 -7.255 43.694 1.00 70.94 83 SER A O 1
ATOM 647 N N . LEU A 1 84 ? 0.656 -5.485 44.715 1.00 70.31 84 LEU A N 1
ATOM 648 C CA . LEU A 1 84 ? 1.680 -4.508 44.314 1.00 70.31 84 LEU A CA 1
ATOM 649 C C . LEU A 1 84 ? 3.108 -5.030 44.576 1.00 70.31 84 LEU A C 1
ATOM 651 O O . LEU A 1 84 ? 4.015 -4.794 43.779 1.00 70.31 84 LEU A O 1
ATOM 655 N N . ASN A 1 85 ? 3.289 -5.806 45.647 1.00 73.38 85 ASN A N 1
ATOM 656 C CA . ASN A 1 85 ? 4.564 -6.426 46.007 1.00 73.38 85 ASN A CA 1
ATOM 657 C C . ASN A 1 85 ? 5.039 -7.479 44.991 1.00 73.38 85 ASN A C 1
ATOM 659 O O . ASN A 1 85 ? 6.232 -7.541 44.689 1.00 73.38 85 ASN A O 1
ATOM 663 N N . ASP A 1 86 ? 4.121 -8.264 44.430 1.00 73.00 86 ASP A N 1
ATOM 664 C CA . ASP A 1 86 ? 4.439 -9.324 43.470 1.00 73.00 86 ASP A CA 1
ATOM 665 C C . ASP A 1 86 ? 4.847 -8.734 42.115 1.00 73.00 86 ASP A C 1
ATOM 667 O O . ASP A 1 86 ? 5.785 -9.215 41.478 1.00 73.00 86 ASP A O 1
ATOM 671 N N . LEU A 1 87 ? 4.219 -7.622 41.714 1.00 74.44 87 LEU A N 1
ATOM 672 C CA . LEU A 1 87 ? 4.586 -6.878 40.504 1.00 74.44 87 LEU A CA 1
ATOM 673 C C . LEU A 1 87 ? 5.978 -6.247 40.613 1.00 74.44 87 LEU A C 1
ATOM 675 O O . LEU A 1 87 ? 6.754 -6.278 39.655 1.00 74.44 87 LEU A O 1
ATOM 679 N N . ILE A 1 88 ? 6.321 -5.700 41.783 1.00 74.38 88 ILE A N 1
ATOM 680 C CA . ILE A 1 88 ? 7.667 -5.173 42.043 1.00 74.38 88 ILE A CA 1
ATOM 681 C C . ILE A 1 88 ? 8.705 -6.297 41.960 1.00 74.38 88 ILE A C 1
ATOM 683 O O . ILE A 1 88 ? 9.773 -6.101 41.376 1.00 74.38 88 ILE A O 1
ATOM 687 N N . PHE A 1 89 ? 8.397 -7.477 42.505 1.00 71.06 89 PHE A N 1
ATOM 688 C CA . PHE A 1 89 ? 9.296 -8.629 42.477 1.00 71.06 89 PHE A CA 1
ATOM 689 C C . PHE A 1 89 ? 9.526 -9.168 41.054 1.00 71.06 89 PHE A C 1
ATOM 691 O O . PHE A 1 89 ? 10.672 -9.399 40.664 1.00 71.06 89 PHE A O 1
ATOM 698 N N . GLU A 1 90 ? 8.466 -9.307 40.255 1.00 71.50 90 GLU A N 1
ATOM 699 C CA . GLU A 1 90 ? 8.538 -9.708 38.840 1.00 71.50 90 GLU A CA 1
ATOM 700 C C . GLU A 1 90 ? 9.364 -8.718 38.003 1.00 71.50 90 GLU A C 1
ATOM 702 O O . GLU A 1 90 ? 10.263 -9.124 37.263 1.00 71.50 90 GLU A O 1
ATOM 707 N N . LEU A 1 91 ? 9.146 -7.408 38.176 1.00 72.00 91 LEU A N 1
ATOM 708 C CA . LEU A 1 91 ? 9.941 -6.377 37.501 1.00 72.00 91 LEU A CA 1
ATOM 709 C C . LEU A 1 91 ? 11.413 -6.401 37.930 1.00 72.00 91 LEU A C 1
ATOM 711 O O . LEU A 1 91 ? 12.298 -6.254 37.085 1.00 72.00 91 LEU A O 1
ATOM 715 N N . ALA A 1 92 ? 11.694 -6.598 39.221 1.00 69.56 92 ALA A N 1
ATOM 716 C CA . ALA A 1 92 ? 13.059 -6.690 39.738 1.00 69.56 92 ALA A CA 1
ATOM 717 C C . ALA A 1 92 ? 13.797 -7.908 39.156 1.00 69.56 92 ALA A C 1
ATOM 719 O O . ALA A 1 92 ? 14.926 -7.775 38.674 1.00 69.56 92 ALA A O 1
ATOM 720 N N . LYS A 1 93 ? 13.120 -9.063 39.093 1.00 69.69 93 LYS A N 1
ATOM 721 C CA . LYS A 1 93 ? 13.613 -10.294 38.460 1.00 69.69 93 LYS A CA 1
ATOM 722 C C . LYS A 1 93 ? 13.871 -10.105 36.964 1.00 69.69 93 LYS A C 1
ATOM 724 O O . LYS A 1 93 ? 14.947 -10.458 36.489 1.00 69.69 93 LYS A O 1
ATOM 729 N N . ALA A 1 94 ? 12.932 -9.503 36.233 1.00 72.19 94 ALA A N 1
ATOM 730 C CA . ALA A 1 94 ? 13.078 -9.227 34.802 1.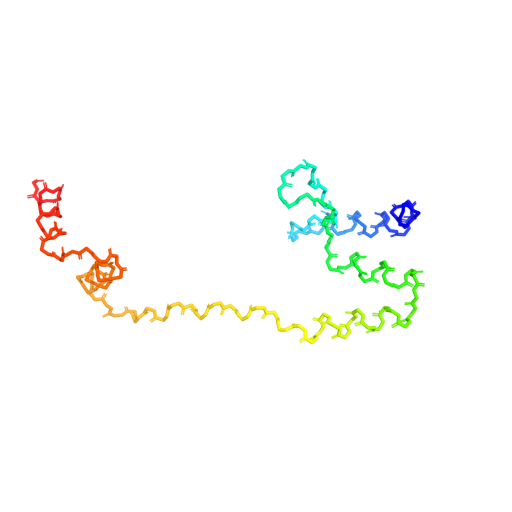00 72.19 94 ALA A CA 1
ATOM 731 C C . ALA A 1 94 ? 14.236 -8.260 34.498 1.00 72.19 94 ALA A C 1
ATOM 733 O O . ALA A 1 94 ? 14.850 -8.339 33.434 1.00 72.19 94 ALA A O 1
ATOM 734 N N . LYS A 1 95 ? 14.556 -7.356 35.433 1.00 71.19 95 LYS A N 1
ATOM 735 C CA . LYS A 1 95 ? 15.642 -6.376 35.297 1.00 71.19 95 LYS A CA 1
ATOM 736 C C . LYS A 1 95 ? 16.965 -6.792 35.9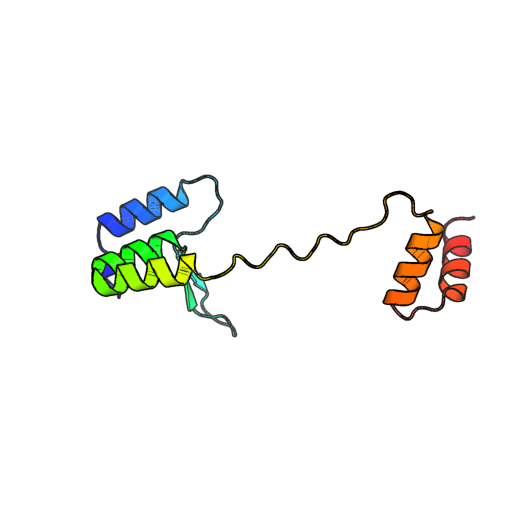46 1.00 71.19 95 LYS A C 1
ATOM 738 O O . LYS A 1 95 ? 17.886 -5.980 35.965 1.00 71.19 95 LYS A O 1
ATOM 743 N N . ASN A 1 96 ? 17.094 -8.028 36.442 1.00 68.19 96 ASN A N 1
ATOM 744 C CA . ASN A 1 96 ? 18.289 -8.512 37.153 1.00 68.19 96 ASN A CA 1
ATOM 745 C C . ASN A 1 96 ? 18.697 -7.626 38.354 1.00 68.19 96 AS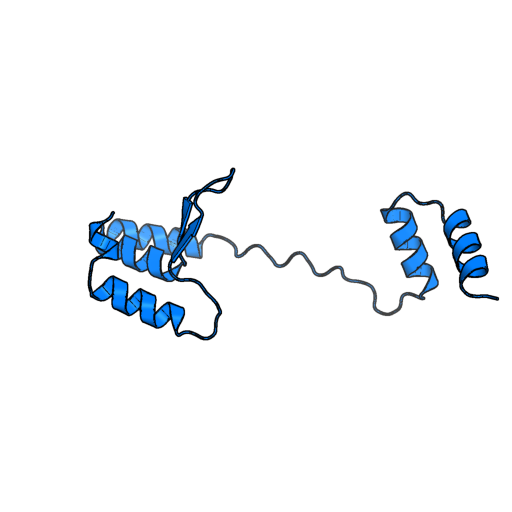N A C 1
ATOM 747 O O . ASN A 1 96 ? 19.865 -7.571 38.739 1.00 68.19 96 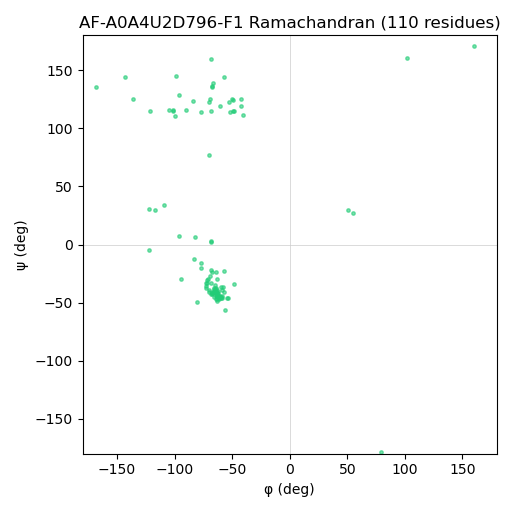ASN A O 1
ATOM 751 N N . VAL A 1 97 ? 17.735 -6.922 38.956 1.00 65.19 97 VAL A N 1
ATOM 752 C CA . VAL A 1 97 ? 17.957 -6.089 40.141 1.00 65.19 97 VAL A CA 1
ATOM 753 C C . VAL A 1 97 ? 17.586 -6.909 41.373 1.00 65.19 97 VAL A C 1
ATOM 755 O O . VAL A 1 97 ? 16.504 -7.485 41.449 1.00 65.19 97 VAL A O 1
ATOM 758 N N . THR A 1 98 ? 18.480 -6.976 42.356 1.00 60.81 98 THR A N 1
ATOM 759 C CA . THR A 1 98 ? 18.246 -7.719 43.599 1.00 60.81 98 THR A CA 1
ATOM 760 C C . THR A 1 98 ? 17.172 -7.034 44.455 1.00 60.81 98 THR A C 1
ATOM 762 O O . THR A 1 98 ? 17.295 -5.860 44.810 1.00 60.81 98 THR A O 1
ATOM 765 N N . SER A 1 99 ? 16.122 -7.773 44.836 1.00 58.59 99 SER A N 1
ATOM 766 C CA . SER A 1 99 ? 14.949 -7.252 45.566 1.00 58.59 99 SER A CA 1
ATOM 767 C C . SER A 1 99 ? 15.274 -6.567 46.903 1.00 58.59 99 SER A C 1
ATOM 769 O O . SER A 1 99 ? 14.515 -5.714 47.355 1.00 58.59 99 SER A O 1
ATOM 771 N N . GLN A 1 100 ? 16.421 -6.879 47.517 1.00 57.38 100 GLN A N 1
ATOM 772 C CA . GLN A 1 100 ? 16.890 -6.222 48.743 1.00 57.38 100 GLN A CA 1
ATOM 773 C C . GLN A 1 100 ? 17.202 -4.732 48.528 1.00 57.38 100 GLN A C 1
ATOM 775 O O . GLN A 1 100 ? 16.835 -3.906 49.360 1.00 57.38 100 GLN A O 1
ATOM 780 N N . ASN A 1 101 ? 17.799 -4.364 47.389 1.00 56.00 101 ASN A N 1
ATOM 781 C CA . ASN A 1 101 ? 18.154 -2.970 47.097 1.00 56.00 101 ASN A CA 1
ATOM 782 C C . ASN A 1 101 ? 16.914 -2.110 46.810 1.00 56.00 101 ASN A C 1
ATOM 784 O O . ASN A 1 101 ? 16.869 -0.940 47.179 1.00 56.00 101 ASN A O 1
ATOM 788 N N . VAL A 1 102 ? 15.882 -2.702 46.202 1.00 58.97 102 VAL A N 1
ATOM 789 C CA . VAL A 1 102 ? 14.611 -2.022 45.906 1.00 58.97 102 VAL A CA 1
ATOM 790 C C . VAL A 1 102 ? 13.826 -1.735 47.189 1.00 58.97 102 VAL A C 1
ATOM 792 O O . VAL A 1 102 ? 13.290 -0.640 47.350 1.00 58.97 102 VAL A O 1
ATOM 795 N N . HIS A 1 103 ? 13.808 -2.684 48.132 1.00 53.25 103 HIS A N 1
ATOM 796 C CA . HIS A 1 103 ? 13.102 -2.535 49.408 1.00 53.25 103 HIS A CA 1
ATOM 797 C C . HIS A 1 103 ? 13.711 -1.436 50.295 1.00 53.25 103 HIS A C 1
ATOM 799 O O . HIS A 1 103 ? 12.988 -0.664 50.926 1.00 53.25 103 HIS A O 1
ATOM 805 N N . VAL A 1 104 ? 15.045 -1.325 50.299 1.00 58.88 104 VAL A N 1
ATOM 806 C CA . VAL A 1 104 ? 15.766 -0.263 51.018 1.00 58.88 104 VAL A CA 1
ATOM 807 C C . VAL A 1 104 ? 15.510 1.107 50.381 1.00 58.88 104 VAL A C 1
ATOM 809 O O . VAL A 1 104 ? 15.248 2.070 51.097 1.00 58.88 104 VAL A O 1
ATOM 812 N N . TYR A 1 105 ? 15.519 1.198 49.046 1.00 55.97 105 TYR A N 1
ATOM 813 C CA . TYR A 1 105 ? 15.299 2.461 48.334 1.00 55.97 105 TYR A CA 1
ATOM 814 C C . TYR A 1 105 ? 13.861 2.981 48.489 1.00 55.97 105 TYR A C 1
ATOM 816 O O . TYR A 1 105 ? 13.659 4.171 48.710 1.00 55.97 105 TYR A O 1
ATOM 824 N N . TYR A 1 106 ? 12.857 2.098 48.436 1.00 57.31 106 TYR A N 1
ATOM 825 C CA . TYR A 1 106 ? 11.453 2.486 48.607 1.00 57.31 106 TYR A CA 1
ATOM 826 C C . TYR A 1 106 ? 11.179 3.062 50.005 1.00 57.31 106 TYR A C 1
ATOM 828 O O . TYR A 1 106 ? 10.597 4.137 50.126 1.00 57.31 106 TYR A O 1
ATOM 836 N N . ASN A 1 107 ? 11.654 2.395 51.063 1.00 55.28 107 ASN A N 1
ATOM 837 C CA . ASN A 1 107 ? 11.481 2.892 52.431 1.00 55.28 107 ASN A CA 1
ATOM 838 C C . ASN A 1 107 ? 12.224 4.216 52.675 1.00 55.28 107 ASN A C 1
ATOM 840 O O . ASN A 1 107 ? 11.713 5.074 53.385 1.00 55.28 107 ASN A O 1
ATOM 844 N N . ALA A 1 108 ? 13.395 4.413 52.066 1.00 59.59 108 ALA A N 1
ATOM 845 C CA . ALA A 1 108 ? 14.152 5.655 52.211 1.00 59.59 108 ALA A CA 1
ATOM 846 C C . ALA A 1 108 ? 13.519 6.854 51.478 1.00 59.59 108 ALA A C 1
ATOM 848 O O . ALA A 1 108 ? 13.696 7.987 51.913 1.00 59.59 108 ALA A O 1
ATOM 849 N N . VAL A 1 109 ? 12.817 6.619 50.365 1.00 56.88 109 VAL A N 1
ATOM 850 C CA . VAL A 1 109 ? 12.254 7.688 49.519 1.00 56.88 109 VAL A CA 1
ATOM 851 C C . VAL A 1 109 ? 10.800 8.011 49.868 1.00 56.88 109 VAL A C 1
ATOM 853 O O . VAL A 1 109 ? 10.378 9.150 49.683 1.00 56.88 109 VAL A O 1
ATOM 856 N N . PHE A 1 110 ? 10.030 7.037 50.364 1.00 45.47 110 PHE A N 1
ATOM 857 C CA . PHE A 1 110 ? 8.577 7.180 50.525 1.00 45.47 110 PHE A CA 1
ATOM 858 C C . PHE A 1 110 ? 8.054 6.981 51.958 1.00 45.47 110 PHE A C 1
ATOM 860 O O . PHE A 1 110 ? 6.861 7.173 52.170 1.00 45.47 110 PHE A O 1
ATOM 867 N N . ASN A 1 111 ? 8.900 6.609 52.930 1.00 45.44 111 ASN A N 1
ATOM 868 C CA . ASN A 1 111 ? 8.512 6.404 54.339 1.00 45.44 111 ASN A CA 1
ATOM 869 C C . ASN A 1 111 ? 9.209 7.373 55.324 1.00 45.44 111 ASN A C 1
ATOM 871 O O . ASN A 1 111 ? 9.404 7.034 56.492 1.00 45.44 111 ASN A O 1
ATOM 875 N N . THR A 1 112 ? 9.555 8.582 54.872 1.00 49.94 112 THR A N 1
ATOM 876 C CA . THR A 1 112 ? 9.782 9.742 55.760 1.00 49.94 112 THR A CA 1
ATOM 877 C C . THR A 1 112 ? 8.571 10.652 55.768 1.00 49.94 112 THR A C 1
ATOM 879 O O . THR A 1 112 ? 8.124 10.986 54.647 1.00 49.94 112 THR A O 1
#

Secondary structure (DSSP, 8-state):
-HHHHHSHHHHHHHHHHHHSTT---SEEEE-SSTT-EEEE-HHHHHHHHHHH-HHHHHHHHHHHHHS------------TT--HHHHHHHHHHHTT--HHHHHHHHHHHH--

Sequence (112 aa):
PSIFIKNQQTQELVNEIEQSSNFCFAVNTKRGGSNAGTWVCKELVYSYAMWVSPKFHLNVIRAFDSMPTAAALPAPTVPQDLSLNDLIFELAKAKNVTSQNVHVYYNAVFNT

Radius of gyration: 25.27 Å; Cα contacts (8 Å, |Δi|>4): 65; chains: 1; bounding box: 29×28×71 Å

pLDDT: mean 76.61, std 14.16, range [45.44, 93.94]

Solvent-accessible surface area (backbone atoms only — not comparable to full-atom values): 6914 Å² total; per-residue (Å²): 117,78,64,56,70,67,33,66,71,47,45,53,51,39,52,54,43,55,68,39,92,76,80,46,62,42,69,44,77,41,86,64,75,98,77,47,46,77,46,66,34,74,68,59,54,50,55,51,28,50,73,75,32,67,73,53,25,53,51,52,52,52,52,59,71,69,45,75,73,76,70,74,71,77,71,81,82,67,67,94,82,63,53,74,68,55,54,53,51,52,54,24,60,76,65,77,44,64,66,68,64,54,56,55,50,49,49,70,74,70,68,120